Protein AF-A0A955FTG9-F1 (afdb_monomer_lite)

pLDDT: mean 94.04, std 10.59, range [38.28, 98.62]

Foldseek 3Di:
DPPPPQQDADDPVRLLVLLVVLLVVCVVCDLVNQLVDVVSQLVSLCSNQVSLVSHPQDDCVRPVLSVVLNVLSVVCNVRVNPSVSSVVNSVSSVVD

Structure (mmCIF, N/CA/C/O backbone):
data_AF-A0A955FTG9-F1
#
_entry.id   AF-A0A955FTG9-F1
#
loop_
_atom_site.group_PDB
_atom_site.id
_atom_site.type_symbol
_atom_site.label_atom_id
_atom_site.label_alt_id
_atom_site.label_comp_id
_atom_site.label_asym_id
_atom_site.label_entity_id
_atom_site.label_seq_id
_atom_site.pdbx_PDB_ins_code
_atom_site.Cartn_x
_atom_site.Cartn_y
_atom_site.Cartn_z
_atom_site.occupancy
_atom_site.B_iso_or_equiv
_atom_site.auth_seq_id
_atom_site.auth_comp_id
_atom_site.auth_asym_id
_atom_site.auth_atom_id
_atom_site.pdbx_PDB_model_num
ATOM 1 N N . MET A 1 1 ? 6.496 26.165 23.309 1.00 38.28 1 MET A N 1
ATOM 2 C CA . MET A 1 1 ? 6.076 24.764 23.124 1.00 38.28 1 MET A CA 1
ATOM 3 C C . MET A 1 1 ? 6.213 24.494 21.644 1.00 38.28 1 MET A C 1
ATOM 5 O O . MET A 1 1 ? 5.596 25.217 20.875 1.00 38.28 1 MET A O 1
ATOM 9 N N . ASN A 1 2 ? 7.116 23.596 21.251 1.00 46.28 2 ASN A N 1
ATOM 10 C CA . ASN A 1 2 ? 7.188 23.148 19.865 1.00 46.28 2 ASN A CA 1
ATOM 11 C C . ASN A 1 2 ? 5.957 22.271 19.644 1.00 46.28 2 ASN A C 1
ATOM 13 O O . ASN A 1 2 ? 5.876 21.198 20.232 1.00 46.28 2 ASN A O 1
ATOM 17 N N . GLU A 1 3 ? 4.978 22.755 18.885 1.00 51.69 3 GLU A N 1
ATOM 18 C CA . GLU A 1 3 ? 3.964 21.876 18.310 1.00 51.69 3 GLU A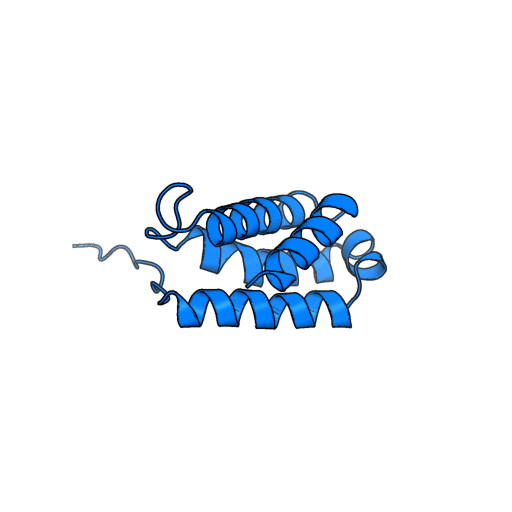 CA 1
ATOM 19 C C . GLU A 1 3 ? 4.711 20.973 17.330 1.00 51.69 3 GLU A C 1
ATOM 21 O O . GLU A 1 3 ? 5.136 21.413 16.259 1.00 51.69 3 GLU A O 1
ATOM 26 N N . GLU A 1 4 ? 4.979 19.734 17.740 1.00 59.25 4 GLU A N 1
ATOM 27 C CA . GLU A 1 4 ? 5.374 18.696 16.799 1.00 59.25 4 GLU A CA 1
ATOM 28 C C . GLU A 1 4 ? 4.285 18.667 15.729 1.00 59.25 4 GLU A C 1
ATOM 30 O O . GLU A 1 4 ? 3.109 18.469 16.039 1.00 59.25 4 GLU A O 1
ATOM 35 N N . LYS A 1 5 ? 4.650 18.990 14.483 1.00 60.75 5 LYS A N 1
ATOM 36 C CA . LYS A 1 5 ? 3.713 18.985 13.361 1.00 60.75 5 LYS A CA 1
ATOM 37 C C . LYS A 1 5 ? 3.230 17.549 13.181 1.00 60.75 5 LYS A C 1
ATOM 39 O O . LYS A 1 5 ? 3.900 16.756 12.529 1.00 60.75 5 LYS A O 1
ATOM 44 N N . GLN A 1 6 ? 2.104 17.216 13.802 1.00 77.12 6 GLN A N 1
ATOM 45 C CA . GLN A 1 6 ? 1.495 15.903 13.678 1.00 77.12 6 GLN A CA 1
ATOM 46 C C . GLN A 1 6 ? 1.023 15.732 12.233 1.00 77.12 6 GLN A C 1
ATOM 48 O O . GLN A 1 6 ? 0.383 16.625 11.672 1.00 77.12 6 GLN A O 1
ATOM 53 N N . TYR A 1 7 ? 1.376 14.604 11.620 1.00 86.81 7 TYR A N 1
ATOM 54 C CA . TYR A 1 7 ? 0.945 14.298 10.262 1.00 86.81 7 TYR A CA 1
ATOM 55 C C . TYR A 1 7 ? -0.592 14.204 10.207 1.00 86.81 7 TYR A C 1
ATOM 57 O O . TYR A 1 7 ? -1.187 13.648 11.143 1.00 86.81 7 TYR A O 1
ATOM 65 N N . PRO A 1 8 ? -1.252 14.735 9.158 1.00 92.81 8 PRO A N 1
ATOM 66 C CA . PRO A 1 8 ? -2.702 14.657 9.022 1.00 92.81 8 PRO A CA 1
ATOM 67 C C . PRO A 1 8 ? -3.219 13.221 9.169 1.00 92.81 8 PRO A C 1
ATOM 69 O O . PRO A 1 8 ? -2.759 12.304 8.491 1.00 92.81 8 PRO A O 1
ATOM 72 N N . GLN A 1 9 ? -4.180 13.029 10.069 1.00 96.06 9 GLN A N 1
ATOM 73 C CA . GLN A 1 9 ? -4.818 11.731 10.266 1.00 96.06 9 GLN A CA 1
ATOM 74 C C . GLN A 1 9 ? -6.020 11.621 9.325 1.00 96.06 9 GLN A C 1
ATOM 76 O O . GLN A 1 9 ? -6.957 12.415 9.416 1.00 96.06 9 GLN A O 1
ATOM 81 N N . MET A 1 10 ? -5.971 10.651 8.419 1.00 97.12 10 MET A N 1
ATOM 82 C CA . MET A 1 10 ? -7.053 10.294 7.512 1.00 97.12 10 MET A CA 1
ATOM 83 C C . MET A 1 10 ? -8.144 9.536 8.265 1.00 97.12 10 MET A C 1
ATOM 85 O O . MET A 1 10 ? -7.875 8.737 9.159 1.00 97.12 10 MET A O 1
ATOM 89 N N . THR A 1 11 ? -9.392 9.729 7.862 1.00 97.88 11 THR A N 1
ATOM 90 C CA . THR A 1 11 ? -10.467 8.788 8.175 1.00 97.88 11 THR A CA 1
ATOM 91 C C . THR A 1 11 ? -10.255 7.468 7.431 1.00 97.88 11 THR A C 1
ATOM 93 O O . THR A 1 11 ? -9.542 7.399 6.429 1.00 97.88 11 THR A O 1
ATOM 96 N N . LYS A 1 12 ? -10.962 6.411 7.851 1.00 97.69 12 LYS A N 1
ATOM 97 C CA . LYS A 1 12 ? -10.955 5.129 7.132 1.00 97.69 12 LYS A CA 1
ATOM 98 C C . LYS A 1 12 ? -11.322 5.262 5.653 1.00 97.69 12 LYS A C 1
ATOM 100 O O . LYS A 1 12 ? -10.692 4.637 4.807 1.00 97.69 12 LYS A O 1
ATOM 105 N N . ALA A 1 13 ? -12.330 6.074 5.339 1.00 98.12 13 ALA A N 1
ATOM 106 C CA . ALA A 1 13 ? -12.757 6.283 3.959 1.00 98.12 13 ALA A CA 1
ATOM 107 C C . ALA A 1 13 ? -11.665 6.971 3.123 1.00 98.12 13 ALA A C 1
ATOM 109 O O . ALA A 1 13 ? -11.428 6.571 1.986 1.00 98.12 13 ALA A O 1
ATOM 110 N N . GLU A 1 14 ? -10.974 7.956 3.699 1.00 98.38 14 GLU A N 1
ATOM 111 C CA . GLU A 1 14 ? -9.862 8.651 3.041 1.00 98.38 14 GLU A CA 1
ATOM 112 C C . GLU A 1 14 ? -8.655 7.729 2.840 1.00 98.38 14 GLU A C 1
ATOM 114 O O . GLU A 1 14 ? -8.106 7.708 1.744 1.00 98.38 14 GLU A O 1
ATOM 119 N N . ALA A 1 15 ? -8.300 6.899 3.827 1.00 98.12 15 ALA A N 1
ATOM 120 C CA . ALA A 1 15 ? -7.227 5.912 3.679 1.00 98.12 15 ALA A CA 1
ATOM 121 C C . ALA A 1 15 ? -7.542 4.883 2.578 1.00 98.12 15 ALA A C 1
ATOM 123 O O . ALA A 1 15 ? -6.697 4.596 1.735 1.00 98.12 15 ALA A O 1
ATOM 124 N N . ILE A 1 16 ? -8.782 4.381 2.517 1.00 98.50 16 ILE A N 1
ATOM 125 C CA . ILE A 1 16 ? -9.220 3.483 1.437 1.00 98.50 16 ILE A CA 1
ATOM 126 C C . ILE A 1 16 ? -9.129 4.180 0.076 1.00 98.50 16 ILE A C 1
ATOM 128 O O . ILE A 1 16 ? -8.669 3.582 -0.897 1.00 98.50 16 ILE A O 1
ATOM 132 N N . GLN A 1 17 ? -9.563 5.438 -0.010 1.00 98.56 17 GLN A N 1
ATOM 133 C CA . GLN A 1 17 ? -9.481 6.207 -1.248 1.00 98.56 17 GLN A CA 1
ATOM 134 C C . GLN A 1 17 ? -8.025 6.452 -1.669 1.00 98.56 17 GLN A C 1
ATOM 136 O O . GLN A 1 17 ? -7.722 6.344 -2.854 1.00 98.56 17 GLN A O 1
ATOM 141 N N . HIS A 1 18 ? -7.130 6.721 -0.717 1.00 98.31 18 HIS A N 1
ATOM 142 C CA . HIS A 1 18 ? -5.691 6.858 -0.943 1.00 98.31 18 HIS A CA 1
ATOM 143 C C . HIS A 1 18 ? -5.087 5.570 -1.514 1.00 98.31 18 HIS A C 1
ATOM 145 O O . HIS A 1 18 ? -4.456 5.607 -2.569 1.00 98.31 18 HIS A O 1
ATOM 151 N N . CYS A 1 19 ? -5.376 4.418 -0.897 1.00 98.50 19 CYS A N 1
ATOM 152 C CA . CYS A 1 19 ? -4.951 3.110 -1.404 1.00 98.50 19 CYS A CA 1
ATOM 153 C C . CYS A 1 19 ? -5.460 2.850 -2.828 1.00 98.50 19 CYS A C 1
ATOM 155 O O . CYS A 1 19 ? -4.705 2.395 -3.683 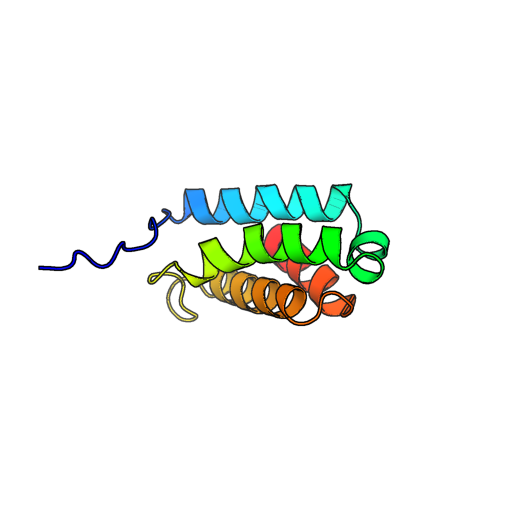1.00 98.50 19 CYS A O 1
ATOM 157 N N . LYS A 1 20 ? -6.734 3.155 -3.110 1.00 98.50 20 LYS A N 1
ATOM 158 C CA . LYS A 1 20 ? -7.329 2.957 -4.442 1.00 98.50 20 LYS A CA 1
ATOM 159 C C . LYS A 1 20 ? -6.700 3.868 -5.491 1.00 98.50 20 LYS A C 1
ATOM 161 O O . LYS A 1 20 ? -6.361 3.390 -6.568 1.00 98.50 20 LYS A O 1
ATOM 166 N N . HIS A 1 21 ? -6.491 5.141 -5.159 1.00 98.25 21 HIS A N 1
ATOM 167 C CA . HIS A 1 21 ? -5.861 6.114 -6.048 1.00 98.25 21 HIS A CA 1
ATOM 168 C C . HIS A 1 21 ? -4.461 5.666 -6.486 1.00 98.25 21 HIS A C 1
ATOM 170 O O . HIS A 1 21 ? -4.165 5.616 -7.679 1.00 98.25 21 HIS A O 1
ATOM 176 N N . TRP A 1 22 ? -3.616 5.274 -5.534 1.00 98.25 22 TRP A N 1
ATOM 177 C CA . TRP A 1 22 ? -2.269 4.809 -5.856 1.00 98.25 22 TRP A CA 1
ATOM 178 C C . TRP A 1 22 ? -2.254 3.402 -6.449 1.00 98.25 22 TRP A C 1
ATOM 180 O O . TRP A 1 22 ? -1.446 3.128 -7.327 1.00 98.25 22 TRP A O 1
ATOM 190 N N . GLY A 1 23 ? -3.197 2.532 -6.081 1.00 98.25 23 GLY A N 1
ATOM 191 C CA . GLY A 1 23 ? -3.397 1.252 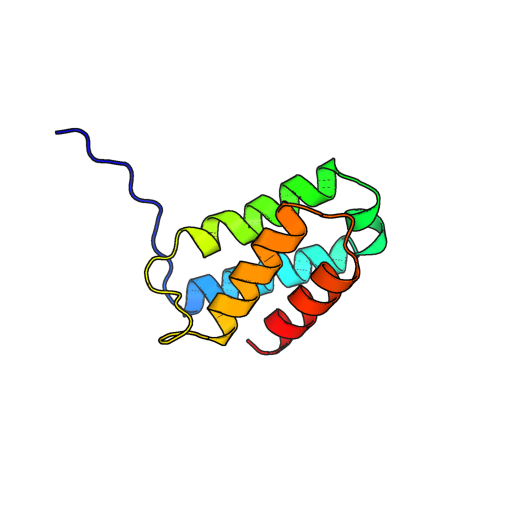-6.762 1.00 98.25 23 GLY A CA 1
ATOM 192 C C . GLY A 1 23 ? -3.739 1.419 -8.247 1.00 98.25 23 GLY A C 1
ATOM 193 O O . GLY A 1 23 ? -3.304 0.626 -9.079 1.00 98.25 23 GLY A O 1
ATOM 194 N N . GLU A 1 24 ? -4.497 2.453 -8.618 1.00 98.31 24 GLU A N 1
ATOM 195 C CA . GLU A 1 24 ? -4.712 2.820 -10.023 1.00 98.31 24 GLU A CA 1
ATOM 196 C C . GLU A 1 24 ? -3.426 3.342 -10.676 1.00 98.31 24 GLU A C 1
ATOM 198 O O . GLU A 1 24 ? -3.105 2.911 -11.783 1.00 98.31 24 GLU A O 1
ATOM 203 N N . ALA A 1 25 ? -2.653 4.192 -9.991 1.00 97.56 25 ALA A N 1
ATOM 204 C CA . ALA A 1 25 ? -1.363 4.683 -10.489 1.00 97.56 25 ALA A CA 1
ATOM 205 C C . ALA A 1 25 ? -0.369 3.543 -10.775 1.00 97.56 25 ALA A C 1
ATOM 207 O O . ALA A 1 25 ? 0.175 3.472 -11.874 1.00 97.56 25 ALA A O 1
ATOM 208 N N . ILE A 1 26 ? -0.233 2.579 -9.857 1.00 97.31 26 ILE A N 1
ATOM 209 C CA . ILE A 1 26 ? 0.610 1.383 -10.038 1.00 97.31 26 ILE A CA 1
ATOM 210 C C . ILE A 1 26 ? 0.193 0.604 -11.288 1.00 97.31 26 ILE A C 1
ATOM 212 O O . ILE A 1 26 ? 1.039 0.104 -12.027 1.00 97.31 26 ILE A O 1
ATOM 216 N N . ARG A 1 27 ? -1.115 0.486 -11.551 1.00 97.44 27 ARG A N 1
ATOM 217 C CA . ARG A 1 27 ? -1.621 -0.206 -12.746 1.00 97.44 27 ARG A CA 1
ATOM 218 C C . ARG A 1 27 ? -1.373 0.572 -14.033 1.00 97.44 27 ARG A C 1
ATOM 220 O O . ARG A 1 27 ? -1.205 -0.060 -15.074 1.00 97.44 27 ARG A O 1
ATOM 227 N N . MET A 1 28 ? -1.382 1.903 -13.976 1.00 96.69 28 MET A N 1
ATOM 228 C CA . MET A 1 28 ? -1.078 2.755 -15.127 1.00 96.69 28 MET A CA 1
ATOM 229 C C . MET A 1 28 ? 0.402 2.688 -15.505 1.00 96.69 28 MET A C 1
ATOM 231 O O . MET A 1 28 ? 0.705 2.509 -16.683 1.00 96.69 28 MET A O 1
ATOM 235 N N . ASP A 1 29 ? 1.299 2.780 -14.522 1.00 95.00 29 ASP A N 1
ATOM 236 C CA . ASP A 1 29 ? 2.747 2.687 -14.744 1.00 95.00 29 ASP A CA 1
ATOM 237 C C . ASP A 1 29 ? 3.168 1.250 -15.080 1.00 95.00 29 ASP A C 1
ATOM 239 O O . ASP A 1 29 ? 3.955 1.000 -15.995 1.00 95.00 29 ASP A O 1
ATOM 243 N N . GLY A 1 30 ? 2.575 0.287 -14.378 1.00 95.25 30 GLY A N 1
ATOM 244 C CA . GLY A 1 30 ? 2.830 -1.134 -14.526 1.00 95.25 30 GLY A CA 1
ATOM 245 C C . GLY A 1 30 ? 4.055 -1.599 -13.740 1.00 95.25 30 GLY A C 1
ATOM 246 O O . GLY A 1 30 ? 5.124 -0.993 -13.755 1.00 95.25 30 GLY A O 1
ATOM 247 N N . ILE A 1 31 ? 3.926 -2.768 -13.112 1.00 96.12 31 ILE A N 1
ATOM 248 C CA . ILE A 1 31 ? 4.993 -3.382 -12.307 1.00 96.12 31 ILE A CA 1
ATOM 249 C C . ILE A 1 31 ? 6.319 -3.554 -13.081 1.00 96.12 31 ILE A C 1
ATOM 251 O O . ILE A 1 31 ? 7.369 -3.315 -12.490 1.00 96.12 31 ILE A O 1
ATOM 255 N N . PRO A 1 32 ? 6.347 -3.910 -14.386 1.00 95.81 32 PRO A N 1
ATOM 256 C CA . PRO A 1 32 ? 7.610 -3.981 -15.125 1.00 95.81 32 PRO A CA 1
ATOM 257 C C . PRO A 1 32 ? 8.376 -2.652 -15.182 1.00 95.81 32 PRO A C 1
ATOM 259 O O . PRO A 1 32 ? 9.604 -2.666 -15.150 1.00 95.81 32 PRO A O 1
ATOM 262 N N . LEU A 1 33 ? 7.667 -1.518 -15.264 1.00 94.56 33 LEU A N 1
ATOM 263 C CA . LEU A 1 33 ? 8.289 -0.195 -15.227 1.00 94.56 33 LEU A CA 1
ATOM 264 C C . LEU A 1 33 ? 8.805 0.101 -13.818 1.00 94.56 33 LEU A C 1
ATOM 266 O O . LEU A 1 33 ? 9.979 0.415 -13.667 1.00 94.56 33 LEU A O 1
ATOM 270 N N . LEU A 1 34 ? 7.963 -0.081 -12.798 1.00 94.81 34 LEU A N 1
ATOM 271 C CA . LEU A 1 34 ? 8.313 0.203 -11.401 1.00 94.81 34 LEU A CA 1
ATOM 272 C C . LEU A 1 34 ? 9.482 -0.658 -10.897 1.00 94.81 34 LEU A C 1
ATOM 274 O O . LEU A 1 34 ? 10.312 -0.194 -10.136 1.00 94.81 34 LEU A O 1
ATOM 278 N N . THR A 1 35 ? 9.617 -1.892 -11.375 1.00 95.25 35 THR A N 1
ATOM 279 C CA . THR A 1 35 ? 10.756 -2.763 -11.022 1.00 95.25 35 THR A CA 1
ATOM 280 C C . THR A 1 35 ? 12.047 -2.441 -11.786 1.00 95.25 35 THR A C 1
ATOM 282 O O . THR A 1 35 ? 13.098 -2.986 -11.454 1.00 95.25 35 THR A O 1
ATOM 285 N N . SER A 1 36 ? 11.989 -1.580 -12.810 1.00 93.81 36 SER A N 1
ATOM 286 C CA . SER A 1 36 ? 13.131 -1.232 -13.675 1.00 93.81 36 SER A CA 1
ATOM 287 C C . SER A 1 36 ? 13.548 0.244 -13.597 1.00 93.81 36 SER A C 1
ATOM 289 O O . SER A 1 36 ? 14.648 0.579 -14.038 1.00 93.81 36 SER A O 1
ATOM 291 N N . ASP A 1 37 ? 12.684 1.122 -13.082 1.00 92.88 37 ASP A N 1
ATOM 292 C CA . ASP A 1 37 ? 12.902 2.563 -12.935 1.00 92.88 37 ASP A CA 1
ATOM 293 C C . ASP A 1 37 ? 12.752 2.974 -11.463 1.00 92.88 37 ASP A C 1
ATOM 295 O O . ASP A 1 37 ? 11.647 3.164 -10.952 1.00 92.88 37 ASP A O 1
ATOM 299 N N . GLU A 1 38 ? 13.896 3.134 -10.796 1.00 89.06 38 GLU A N 1
ATOM 300 C CA . GLU A 1 38 ? 13.989 3.532 -9.387 1.00 89.06 38 GLU A CA 1
ATOM 301 C C . GLU A 1 38 ? 13.311 4.883 -9.114 1.00 89.06 38 GLU A C 1
ATOM 303 O O . GLU A 1 38 ? 12.695 5.064 -8.069 1.00 89.06 38 GLU A O 1
ATOM 308 N N . GLY A 1 39 ? 13.374 5.835 -10.051 1.00 92.31 39 GLY A N 1
ATOM 309 C CA . GLY A 1 39 ? 12.801 7.166 -9.850 1.00 92.31 39 GLY A CA 1
ATOM 310 C C . GLY A 1 39 ? 11.275 7.150 -9.856 1.00 92.31 39 GLY A C 1
ATOM 311 O O . GLY A 1 39 ? 10.643 7.776 -8.998 1.00 92.31 39 GLY A O 1
ATOM 312 N N . ALA A 1 40 ? 10.684 6.421 -10.807 1.00 92.38 40 ALA A N 1
ATOM 313 C CA . ALA A 1 40 ? 9.238 6.218 -10.861 1.00 92.38 40 ALA A CA 1
ATOM 314 C C . ALA A 1 40 ? 8.749 5.442 -9.632 1.00 92.38 40 ALA A C 1
ATOM 316 O O . ALA A 1 40 ? 7.772 5.845 -8.999 1.00 92.38 40 ALA A O 1
ATOM 317 N N . ALA A 1 41 ? 9.471 4.382 -9.260 1.00 94.25 41 ALA A N 1
ATOM 318 C CA . ALA A 1 41 ? 9.134 3.560 -8.114 1.00 94.25 41 ALA A CA 1
ATOM 319 C C . ALA A 1 41 ? 9.151 4.330 -6.800 1.00 94.25 41 ALA A C 1
ATOM 321 O O . ALA A 1 41 ? 8.111 4.395 -6.160 1.00 94.25 41 ALA A O 1
ATOM 322 N N . VAL A 1 42 ? 10.276 4.964 -6.449 1.00 93.69 42 VAL A N 1
ATOM 323 C CA . VAL A 1 42 ? 10.440 5.699 -5.183 1.00 93.69 42 VAL A CA 1
ATOM 324 C C . VAL A 1 42 ? 9.394 6.801 -5.045 1.00 93.69 42 VAL A C 1
ATOM 326 O O . VAL A 1 42 ? 8.809 6.981 -3.984 1.00 93.69 42 VAL A O 1
ATOM 329 N N . THR A 1 43 ? 9.119 7.538 -6.127 1.00 94.25 43 THR A N 1
ATOM 330 C CA . THR A 1 43 ? 8.117 8.615 -6.087 1.00 94.25 43 THR A CA 1
ATOM 331 C C . THR A 1 43 ? 6.723 8.071 -5.785 1.00 94.25 43 THR A C 1
ATOM 333 O O . THR A 1 43 ? 5.965 8.685 -5.035 1.00 94.25 43 THR A O 1
ATOM 336 N N . LEU A 1 44 ? 6.366 6.939 -6.392 1.00 96.31 44 LEU A N 1
ATOM 337 C CA . LEU A 1 44 ? 5.049 6.342 -6.239 1.00 96.31 44 LEU A CA 1
ATOM 338 C C . LEU A 1 44 ? 4.908 5.625 -4.890 1.00 96.31 44 LEU A C 1
ATOM 340 O O . LEU A 1 44 ? 3.874 5.758 -4.234 1.00 96.31 44 LEU A O 1
ATOM 344 N N . SER A 1 45 ? 5.919 4.850 -4.495 1.00 95.88 45 SER A N 1
ATOM 345 C CA . SER A 1 45 ? 5.903 4.047 -3.277 1.00 95.88 45 SER A CA 1
ATOM 346 C C . SER A 1 45 ? 5.862 4.931 -2.040 1.00 95.88 45 SER A C 1
ATOM 348 O O . SER A 1 45 ? 4.978 4.713 -1.220 1.00 95.88 45 SER A O 1
ATOM 350 N N . ASP A 1 46 ? 6.691 5.978 -1.962 1.00 96.50 46 ASP A N 1
ATOM 351 C CA . ASP A 1 46 ? 6.706 6.941 -0.849 1.00 96.50 46 ASP A CA 1
ATOM 352 C C . ASP A 1 46 ? 5.353 7.655 -0.719 1.00 96.50 46 ASP A C 1
ATOM 354 O O . ASP A 1 46 ? 4.775 7.764 0.365 1.00 96.50 46 ASP A O 1
ATOM 358 N N . ALA A 1 47 ? 4.776 8.075 -1.850 1.00 96.81 47 ALA A N 1
ATOM 359 C CA . ALA A 1 47 ? 3.494 8.768 -1.859 1.00 96.81 47 ALA A CA 1
ATOM 360 C C . ALA A 1 47 ? 2.320 7.879 -1.409 1.00 96.81 47 ALA A C 1
ATOM 362 O O . ALA A 1 47 ? 1.324 8.394 -0.890 1.00 96.81 47 ALA A O 1
ATOM 363 N N . LEU A 1 48 ? 2.428 6.557 -1.573 1.00 97.44 48 LEU A N 1
ATOM 364 C CA . LEU A 1 48 ? 1.478 5.589 -1.035 1.00 97.44 48 LEU A CA 1
ATOM 365 C C . LEU A 1 48 ? 1.781 5.248 0.432 1.00 97.44 48 LEU A C 1
ATOM 367 O O . LEU A 1 48 ? 0.883 5.363 1.270 1.00 97.44 48 LEU A O 1
ATOM 371 N N . SER A 1 49 ? 3.010 4.823 0.729 1.00 97.12 49 SER A N 1
ATOM 372 C CA . SER A 1 49 ? 3.426 4.216 1.995 1.00 97.12 49 SER A CA 1
ATOM 373 C C . SER A 1 49 ? 3.442 5.229 3.133 1.00 97.12 49 SER A C 1
ATOM 375 O O . SER A 1 49 ? 2.803 4.995 4.159 1.00 97.12 49 SER A O 1
ATOM 377 N N . TYR A 1 50 ? 4.080 6.385 2.941 1.00 95.94 50 TYR A N 1
ATOM 378 C CA . TYR A 1 50 ? 4.326 7.337 4.016 1.00 95.94 50 TYR A CA 1
ATOM 379 C C . TYR A 1 50 ? 3.025 7.878 4.629 1.00 95.94 50 TYR A C 1
ATOM 381 O O . TYR A 1 50 ? 2.867 7.822 5.850 1.00 95.94 50 TYR A O 1
ATOM 389 N N . PRO A 1 51 ? 2.012 8.322 3.854 1.00 96.50 51 PRO A N 1
ATOM 390 C CA . PRO A 1 51 ? 0.752 8.760 4.446 1.00 96.50 51 PRO A CA 1
ATOM 391 C C . PRO A 1 51 ? 0.008 7.651 5.197 1.00 96.50 51 PRO A C 1
ATOM 393 O O . PRO A 1 51 ? -0.683 7.964 6.165 1.00 96.50 51 PRO A O 1
ATOM 396 N N . LEU A 1 52 ? 0.124 6.386 4.771 1.00 96.31 52 LEU A N 1
ATOM 397 C CA . LEU A 1 52 ? -0.505 5.244 5.443 1.00 96.31 52 LEU A CA 1
ATOM 398 C C . LEU A 1 52 ? 0.219 4.872 6.740 1.00 96.31 52 LEU A C 1
ATOM 400 O O . LEU A 1 52 ? -0.444 4.690 7.758 1.00 96.31 52 LEU A O 1
ATOM 404 N N . GLU A 1 53 ? 1.552 4.836 6.727 1.00 95.94 53 GLU A N 1
ATOM 405 C CA . GLU A 1 53 ? 2.385 4.532 7.899 1.00 95.94 53 GLU A CA 1
ATOM 406 C C . GLU A 1 53 ? 2.144 5.534 9.038 1.00 95.94 53 GLU A C 1
ATOM 408 O O . GLU A 1 53 ? 2.122 5.182 10.217 1.00 95.94 53 GLU A O 1
ATOM 413 N N . MET A 1 54 ? 1.876 6.795 8.693 1.00 96.19 54 MET A N 1
ATOM 414 C CA . MET A 1 54 ? 1.621 7.854 9.669 1.00 96.19 54 MET A CA 1
ATOM 415 C C . MET A 1 54 ? 0.236 7.779 10.346 1.00 96.19 54 MET A C 1
ATOM 417 O O . MET A 1 54 ? -0.071 8.624 11.198 1.00 96.19 54 MET A O 1
ATOM 421 N N . GLN A 1 55 ? -0.620 6.814 9.987 1.00 96.56 55 GLN A N 1
ATOM 422 C CA . GLN A 1 55 ? -1.956 6.656 10.569 1.00 96.56 55 GLN A CA 1
ATOM 423 C C . GLN A 1 55 ? -1.911 5.834 11.859 1.00 96.56 55 GLN A C 1
ATOM 425 O O . GLN A 1 55 ? -1.811 4.612 11.840 1.00 96.56 55 GLN A O 1
ATOM 430 N N . THR A 1 56 ? -2.085 6.486 13.009 1.00 95.25 56 THR A N 1
ATOM 431 C CA . THR A 1 56 ? -1.938 5.821 14.321 1.00 95.25 56 THR A CA 1
ATOM 432 C C . THR A 1 56 ? -3.069 4.850 14.671 1.00 95.25 56 THR A C 1
ATOM 434 O O . THR A 1 56 ? -2.975 4.122 15.658 1.00 95.25 56 THR A O 1
ATOM 437 N N . TRP A 1 57 ? -4.156 4.861 13.896 1.00 96.00 57 TRP A N 1
ATOM 438 C CA . TRP A 1 57 ? -5.336 4.018 14.095 1.00 96.00 57 TRP A CA 1
ATOM 439 C C . TRP A 1 57 ? -5.346 2.760 13.218 1.00 96.00 57 TRP A C 1
ATOM 441 O O . TRP A 1 57 ? -6.175 1.879 13.464 1.00 96.00 57 TRP A O 1
ATOM 451 N N . ILE A 1 58 ? -4.463 2.674 12.215 1.00 96.56 58 ILE A N 1
ATOM 452 C CA . ILE A 1 58 ? -4.276 1.464 11.412 1.00 96.56 58 ILE A CA 1
ATOM 453 C C . ILE A 1 58 ? -3.388 0.529 12.229 1.00 96.56 58 ILE A C 1
ATOM 455 O O . ILE A 1 58 ? -2.206 0.796 12.418 1.00 96.56 58 ILE A O 1
ATOM 459 N N . THR A 1 59 ? -3.979 -0.537 12.764 1.00 96.44 59 THR A N 1
ATOM 460 C CA . THR A 1 59 ? -3.250 -1.593 13.472 1.00 96.44 59 THR A CA 1
ATOM 461 C C . THR A 1 59 ? -3.762 -2.964 13.032 1.00 96.44 59 THR A C 1
ATOM 463 O O . THR A 1 59 ? -4.890 -3.061 12.527 1.00 96.44 59 THR A O 1
ATOM 466 N N . PRO A 1 60 ? -3.002 -4.049 13.271 1.00 96.75 60 PRO A N 1
ATOM 467 C CA . PRO A 1 60 ? -3.445 -5.404 12.949 1.00 96.75 60 PRO A CA 1
ATOM 468 C C . PRO A 1 60 ? -4.760 -5.797 13.641 1.00 96.75 60 PRO A C 1
ATOM 470 O O . PRO A 1 60 ? -5.524 -6.612 13.127 1.00 96.75 60 PRO A O 1
ATOM 473 N N . GLU A 1 61 ? -5.041 -5.237 14.821 1.00 96.50 61 GLU A N 1
ATOM 474 C CA . GLU A 1 61 ? -6.237 -5.544 15.609 1.00 96.50 61 GLU A CA 1
ATOM 475 C C . GLU A 1 61 ? -7.474 -4.769 15.150 1.00 96.50 61 GLU A C 1
ATOM 477 O O . GLU A 1 61 ? -8.588 -5.293 15.231 1.00 96.50 61 GLU A O 1
ATOM 482 N N . THR A 1 62 ? -7.305 -3.518 14.715 1.00 95.69 62 THR A N 1
ATOM 483 C CA . THR A 1 62 ? -8.420 -2.645 14.322 1.00 95.69 62 THR A CA 1
ATOM 484 C C . THR A 1 62 ? -8.746 -2.777 12.841 1.00 95.69 62 THR A C 1
ATOM 486 O O . THR A 1 62 ? -9.918 -2.815 12.465 1.00 95.69 62 THR A O 1
ATOM 489 N N . GLU A 1 63 ? -7.717 -2.845 12.000 1.00 97.44 63 GLU A N 1
ATOM 490 C CA . GLU A 1 63 ? -7.810 -2.714 10.549 1.00 97.44 63 GLU A CA 1
ATOM 491 C C . GLU A 1 63 ? -6.813 -3.646 9.844 1.00 97.44 63 GLU A C 1
ATOM 493 O O . GLU A 1 63 ? -5.950 -3.183 9.095 1.00 97.44 63 GLU A O 1
ATOM 498 N N . PRO A 1 64 ? -6.942 -4.976 10.025 1.00 97.62 64 PRO A N 1
ATOM 499 C CA . PRO A 1 64 ? -5.944 -5.951 9.580 1.00 97.62 64 PRO A CA 1
ATOM 500 C C . PRO A 1 64 ? -5.612 -5.861 8.086 1.00 97.62 64 PRO A C 1
ATOM 502 O O . PRO A 1 64 ? -4.461 -6.026 7.702 1.00 97.62 64 PRO A O 1
ATOM 505 N N . LEU A 1 65 ? -6.602 -5.575 7.233 1.00 98.19 65 LEU A N 1
ATOM 506 C CA . LEU A 1 65 ? -6.369 -5.447 5.793 1.00 98.19 65 LEU A CA 1
ATOM 507 C C . LEU A 1 65 ? -5.604 -4.163 5.434 1.00 98.19 65 LEU A C 1
ATOM 509 O O . LEU A 1 65 ? -4.756 -4.195 4.550 1.00 98.19 65 LEU A O 1
ATOM 513 N N . LEU A 1 66 ? -5.889 -3.036 6.096 1.00 98.31 66 LEU A N 1
ATOM 514 C CA . LEU A 1 66 ? -5.162 -1.784 5.848 1.00 98.31 66 LEU A CA 1
ATOM 515 C C . LEU A 1 66 ? -3.743 -1.843 6.416 1.00 98.31 66 LEU A C 1
ATOM 517 O O . LEU A 1 66 ? -2.830 -1.312 5.791 1.00 98.31 66 LEU A O 1
ATOM 521 N N . ASP A 1 67 ? -3.557 -2.516 7.552 1.00 98.25 67 ASP A N 1
ATOM 522 C CA . ASP A 1 67 ? -2.237 -2.794 8.116 1.00 98.25 67 ASP A CA 1
ATOM 523 C C . ASP A 1 67 ? -1.393 -3.647 7.155 1.00 98.25 67 ASP A C 1
ATOM 525 O O . ASP A 1 67 ? -0.264 -3.286 6.828 1.00 98.25 67 ASP A O 1
ATOM 529 N N . GLU A 1 68 ? -1.965 -4.719 6.592 1.00 98.38 68 GLU A N 1
ATOM 530 C CA . GLU A 1 68 ? -1.272 -5.553 5.602 1.00 98.38 68 GLU A CA 1
ATOM 531 C C . GLU A 1 68 ? -0.905 -4.757 4.337 1.00 98.38 68 GLU A C 1
ATOM 533 O O . GLU A 1 68 ? 0.210 -4.879 3.830 1.00 98.38 68 GLU A O 1
ATOM 538 N N . ILE A 1 69 ? -1.800 -3.885 3.858 1.00 98.56 69 ILE A N 1
ATOM 539 C CA . ILE A 1 69 ? -1.507 -2.970 2.742 1.00 98.56 69 ILE A CA 1
ATOM 540 C C . ILE A 1 69 ? -0.363 -2.018 3.096 1.00 98.56 69 ILE A C 1
ATOM 542 O O . ILE A 1 69 ? 0.527 -1.829 2.272 1.00 98.56 69 ILE A O 1
ATOM 546 N N . CYS A 1 70 ? -0.356 -1.447 4.303 1.00 97.81 70 CYS A N 1
ATOM 547 C CA . CYS A 1 70 ? 0.719 -0.572 4.769 1.00 97.81 70 CYS A CA 1
ATOM 548 C C . CYS A 1 70 ? 2.067 -1.306 4.780 1.00 97.81 70 CYS A C 1
ATOM 550 O O . CYS A 1 70 ? 3.053 -0.790 4.259 1.00 97.81 70 CYS A O 1
ATOM 552 N N . ASN A 1 71 ? 2.096 -2.541 5.285 1.00 98.00 71 ASN A N 1
ATOM 553 C CA . ASN A 1 71 ? 3.303 -3.367 5.313 1.00 98.00 71 ASN A CA 1
ATOM 554 C C . ASN A 1 71 ? 3.854 -3.633 3.903 1.00 98.00 71 ASN A C 1
ATOM 556 O O . ASN A 1 71 ? 5.055 -3.494 3.677 1.00 98.00 71 ASN A O 1
ATOM 560 N N . TYR A 1 72 ? 2.991 -3.966 2.937 1.00 98.44 72 TYR A N 1
ATOM 561 C CA . TYR A 1 72 ? 3.423 -4.177 1.552 1.00 98.44 72 TYR A CA 1
ATOM 562 C C . TYR A 1 72 ? 3.779 -2.876 0.824 1.00 98.44 72 TYR A C 1
ATOM 564 O O . TYR A 1 72 ? 4.697 -2.886 0.009 1.00 98.44 72 TYR A O 1
ATOM 572 N N . ALA A 1 73 ? 3.119 -1.756 1.135 1.00 97.88 73 ALA A N 1
ATOM 573 C CA . ALA A 1 73 ? 3.489 -0.442 0.612 1.00 97.88 73 ALA A CA 1
ATOM 574 C C . ALA A 1 73 ? 4.896 -0.033 1.079 1.00 97.88 73 ALA A C 1
ATOM 576 O O . ALA A 1 73 ? 5.704 0.415 0.273 1.00 97.88 73 ALA A O 1
ATOM 577 N N . VAL A 1 74 ? 5.220 -0.256 2.356 1.00 97.44 74 VAL A N 1
ATOM 578 C CA . VAL A 1 74 ? 6.571 -0.044 2.901 1.00 97.44 74 VAL A CA 1
ATOM 579 C C . VAL A 1 74 ? 7.574 -1.044 2.313 1.00 97.44 74 VAL A C 1
ATOM 581 O O . VAL A 1 74 ? 8.726 -0.692 2.070 1.00 97.44 74 VAL A O 1
ATOM 584 N N . ALA A 1 75 ? 7.171 -2.290 2.049 1.00 97.56 75 ALA A N 1
ATOM 585 C CA . ALA A 1 75 ? 8.056 -3.281 1.436 1.00 97.56 75 ALA A CA 1
ATOM 586 C C . ALA A 1 75 ? 8.504 -2.860 0.027 1.00 97.56 75 ALA A C 1
ATOM 588 O O . ALA A 1 75 ? 9.702 -2.862 -0.245 1.00 97.56 75 ALA A O 1
ATOM 589 N N . VAL A 1 76 ? 7.569 -2.442 -0.834 1.00 96.56 76 VAL A N 1
ATOM 590 C CA . VAL A 1 76 ? 7.902 -1.987 -2.197 1.00 96.56 76 VAL A CA 1
ATOM 591 C C . VAL A 1 76 ? 8.623 -0.640 -2.221 1.00 96.56 76 VAL A C 1
ATOM 593 O O . VAL A 1 76 ? 9.341 -0.354 -3.173 1.00 96.56 76 VAL A O 1
ATOM 596 N N . ASP A 1 77 ? 8.458 0.177 -1.180 1.00 96.00 77 ASP A N 1
ATOM 597 C CA . ASP A 1 77 ? 9.224 1.412 -1.003 1.00 96.00 77 ASP A CA 1
ATOM 598 C C . ASP A 1 77 ? 10.696 1.137 -0.667 1.00 96.00 77 ASP A C 1
ATOM 600 O O . ASP A 1 77 ? 11.603 1.762 -1.213 1.00 96.00 77 ASP A O 1
ATOM 604 N N . ASN A 1 78 ? 10.945 0.131 0.176 1.00 95.06 78 ASN A N 1
ATOM 605 C CA . ASN A 1 78 ? 12.298 -0.288 0.535 1.00 95.06 78 ASN A CA 1
ATOM 606 C C . ASN A 1 78 ? 12.996 -1.093 -0.573 1.00 95.06 78 ASN A C 1
ATOM 608 O O . ASN A 1 78 ? 14.206 -0.955 -0.759 1.00 95.06 78 ASN A O 1
ATOM 612 N N . ASP A 1 79 ? 12.259 -1.950 -1.284 1.00 96.25 79 ASP A N 1
ATOM 613 C CA . ASP A 1 79 ? 12.763 -2.740 -2.409 1.00 96.25 79 ASP A CA 1
ATOM 614 C C . ASP A 1 79 ? 11.742 -2.775 -3.549 1.00 96.25 79 ASP A C 1
ATOM 616 O O . ASP A 1 79 ? 10.939 -3.699 -3.700 1.00 96.25 79 ASP A O 1
ATOM 620 N N . HIS A 1 80 ? 11.814 -1.764 -4.408 1.00 94.56 80 HIS A N 1
ATOM 621 C CA . HIS A 1 80 ? 10.947 -1.673 -5.575 1.00 94.56 80 HIS A CA 1
ATOM 622 C C . HIS A 1 80 ? 11.223 -2.744 -6.637 1.00 94.56 80 HIS A C 1
ATOM 624 O O . HIS A 1 80 ? 10.423 -2.890 -7.563 1.00 94.56 80 HIS A O 1
ATOM 630 N N . THR A 1 81 ? 12.327 -3.491 -6.543 1.00 96.31 81 THR A N 1
ATOM 631 C CA . THR A 1 81 ? 12.635 -4.568 -7.492 1.00 96.31 81 THR A CA 1
ATOM 632 C C . THR A 1 81 ? 11.874 -5.858 -7.174 1.00 96.31 81 THR A C 1
ATOM 634 O O . THR A 1 81 ? 11.773 -6.739 -8.035 1.00 96.31 81 THR A O 1
ATOM 637 N N . ASP A 1 82 ? 11.265 -5.951 -5.984 1.00 97.12 82 ASP A N 1
ATOM 638 C CA . ASP A 1 82 ? 10.418 -7.071 -5.586 1.00 97.12 82 ASP A CA 1
ATOM 639 C C . ASP A 1 82 ? 9.054 -7.017 -6.288 1.00 97.12 82 ASP A C 1
ATOM 641 O O . ASP A 1 82 ? 8.057 -6.456 -5.824 1.00 97.12 82 ASP A O 1
ATOM 645 N N . LYS A 1 83 ? 9.011 -7.664 -7.450 1.00 97.06 83 LYS A N 1
ATOM 646 C CA . LYS A 1 83 ? 7.795 -7.839 -8.237 1.00 97.06 83 LYS A CA 1
ATOM 647 C C . LYS A 1 83 ? 6.660 -8.510 -7.444 1.00 97.06 83 LYS A C 1
ATOM 649 O O . LYS A 1 83 ? 5.504 -8.129 -7.632 1.00 97.06 83 LYS A O 1
ATOM 654 N N . GLU A 1 84 ? 6.955 -9.513 -6.618 1.00 97.81 84 GLU A N 1
ATOM 655 C CA . GLU A 1 84 ? 5.919 -10.257 -5.890 1.00 97.81 84 GLU A CA 1
ATOM 656 C C . GLU A 1 84 ? 5.268 -9.368 -4.826 1.00 97.81 84 GLU A C 1
ATOM 658 O O . GLU A 1 84 ? 4.049 -9.418 -4.645 1.00 97.81 84 GLU A O 1
ATOM 663 N N . ALA A 1 85 ? 6.046 -8.489 -4.187 1.00 97.94 85 ALA A N 1
ATOM 664 C CA . ALA A 1 85 ? 5.525 -7.491 -3.259 1.00 97.94 85 ALA A CA 1
ATOM 665 C C . ALA A 1 85 ? 4.565 -6.502 -3.945 1.00 97.94 85 ALA A C 1
ATOM 667 O O . ALA A 1 85 ? 3.486 -6.237 -3.411 1.00 97.94 85 ALA A O 1
ATOM 668 N N . TRP A 1 86 ? 4.883 -6.023 -5.155 1.00 98.19 86 TRP A N 1
ATOM 669 C CA . TRP A 1 86 ? 3.968 -5.176 -5.937 1.00 98.19 86 TRP A CA 1
ATOM 670 C C . TRP A 1 86 ? 2.666 -5.892 -6.313 1.00 98.19 86 TRP A C 1
ATOM 672 O O . TRP A 1 86 ? 1.579 -5.320 -6.199 1.00 98.19 86 TRP A O 1
ATOM 682 N N . GLU A 1 87 ? 2.757 -7.146 -6.763 1.00 98.38 87 GLU A N 1
ATOM 683 C CA . GLU A 1 87 ? 1.579 -7.950 -7.112 1.00 98.38 87 GLU A CA 1
ATOM 684 C C . GLU A 1 87 ? 0.698 -8.186 -5.882 1.00 98.38 87 GLU A C 1
ATOM 686 O O . GLU A 1 87 ? -0.526 -8.036 -5.949 1.00 98.38 87 GLU A O 1
ATOM 691 N N . LYS A 1 88 ? 1.321 -8.486 -4.739 1.00 98.62 88 LYS A N 1
ATOM 692 C CA . LYS A 1 88 ? 0.613 -8.698 -3.482 1.00 98.62 88 LYS A CA 1
ATOM 693 C C . LYS A 1 88 ? -0.047 -7.424 -2.961 1.00 98.62 88 LYS A C 1
ATOM 695 O O . LYS A 1 88 ? -1.195 -7.477 -2.522 1.00 98.62 88 LYS A O 1
ATOM 700 N N . LEU A 1 89 ? 0.632 -6.283 -3.063 1.00 98.56 89 LEU A N 1
ATOM 701 C CA . LEU A 1 89 ? 0.081 -4.976 -2.714 1.00 9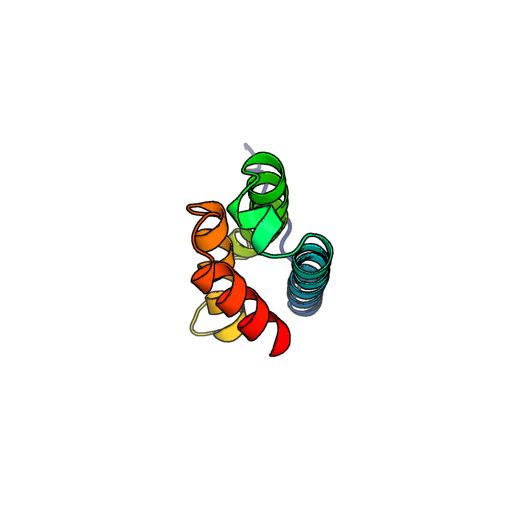8.56 89 LEU A CA 1
ATOM 702 C C . LEU A 1 89 ? -1.205 -4.686 -3.501 1.00 98.56 89 LEU A C 1
ATOM 704 O O . LEU A 1 89 ? -2.227 -4.341 -2.908 1.00 98.56 89 LEU A O 1
ATOM 708 N N . LEU A 1 90 ? -1.190 -4.893 -4.823 1.00 98.56 90 LEU A N 1
ATOM 709 C CA . LEU A 1 90 ? -2.384 -4.723 -5.657 1.00 98.56 90 LEU A CA 1
ATOM 710 C C . LEU A 1 90 ?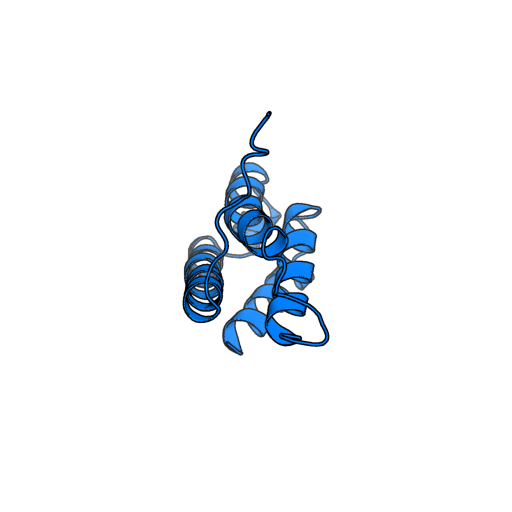 -3.505 -5.703 -5.286 1.00 98.56 90 LEU A C 1
ATOM 712 O O . LEU A 1 90 ? -4.659 -5.287 -5.189 1.00 98.56 90 LEU A O 1
ATOM 716 N N . GLU A 1 91 ? -3.179 -6.976 -5.034 1.00 98.56 91 GLU A N 1
ATOM 717 C CA . GLU A 1 91 ? -4.151 -7.994 -4.604 1.00 98.56 91 GLU A CA 1
ATOM 718 C C . GLU A 1 91 ? -4.876 -7.583 -3.312 1.00 98.56 91 GLU A C 1
ATOM 720 O O . GLU A 1 91 ? -6.069 -7.843 -3.151 1.00 98.56 91 GLU A O 1
ATOM 725 N N . LEU A 1 92 ? -4.160 -6.962 -2.372 1.00 98.62 92 LEU A N 1
ATOM 726 C CA . LEU A 1 92 ? -4.730 -6.484 -1.114 1.00 98.62 92 LEU A CA 1
ATOM 727 C C . LEU A 1 92 ? -5.580 -5.226 -1.316 1.00 98.62 92 LEU A C 1
ATOM 729 O O . LEU A 1 92 ? -6.686 -5.157 -0.781 1.00 98.62 92 LEU A O 1
ATOM 733 N N . ILE A 1 93 ? -5.114 -4.272 -2.129 1.00 98.31 93 ILE A N 1
ATOM 734 C CA . ILE A 1 93 ? -5.881 -3.066 -2.479 1.00 98.31 93 ILE A CA 1
ATOM 735 C C . ILE A 1 93 ? -7.205 -3.435 -3.166 1.00 98.31 93 ILE A C 1
ATOM 737 O O . ILE A 1 93 ? -8.223 -2.800 -2.900 1.00 98.31 93 ILE A O 1
ATOM 741 N N . ASP A 1 94 ? -7.232 -4.492 -3.982 1.00 98.00 94 ASP A N 1
ATOM 742 C CA . ASP A 1 94 ? -8.453 -4.982 -4.640 1.00 98.00 94 ASP A CA 1
ATOM 743 C C . ASP A 1 94 ? -9.505 -5.562 -3.684 1.00 98.00 94 ASP A C 1
ATOM 745 O O . ASP A 1 94 ? -10.661 -5.745 -4.071 1.00 98.00 94 ASP A O 1
ATOM 749 N N . LYS A 1 95 ? -9.135 -5.839 -2.430 1.00 97.94 95 LYS A N 1
ATOM 750 C CA . LYS A 1 95 ? -10.056 -6.327 -1.392 1.00 97.94 95 LYS A CA 1
ATOM 751 C C . LYS A 1 95 ? -10.702 -5.199 -0.577 1.00 97.94 95 LYS A C 1
ATOM 753 O O . LYS A 1 95 ? -11.573 -5.502 0.240 1.00 97.94 95 LYS A O 1
ATOM 758 N N . LEU A 1 96 ? -10.284 -3.941 -0.770 1.00 95.00 96 LEU A N 1
ATOM 759 C CA . LEU A 1 96 ? -10.839 -2.748 -0.104 1.00 95.00 96 LEU A CA 1
ATOM 760 C C . LEU A 1 96 ? -12.164 -2.277 -0.717 1.00 95.00 96 LEU A C 1
ATOM 762 O O . LEU A 1 96 ? -13.028 -1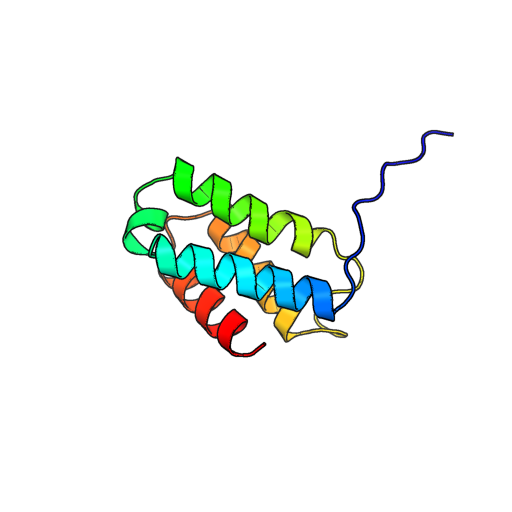.795 0.045 1.00 95.00 96 LEU A O 1
#

Radius of gyration: 13.48 Å; chains: 1; bounding box: 27×35×38 Å

Sequence (96 aa):
MNEEKQYPQMTKAEAIQHCKHWGEAIRMDGIPLLTSDEGAAVTLSDALSYPLEMQTWITPETEPLLDEICNYAVAVDNDHTDKEAWEKLLELIDKL

Secondary structure (DSSP, 8-state):
-----PPPPPPHHHHHHHHHHHHHHHHHH-HHHHTT-HHHHHHHHHHHHHHHHT-TT--TTT-HHHHHHHHHHHHHHH-TT-HHHHHHHHHHHTT-